Protein AF-A0A973GD58-F1 (afdb_monomer_lite)

pLDDT: mean 82.84, std 9.52, range [48.59, 93.88]

Structure (mmCIF, N/CA/C/O backbone):
data_AF-A0A973GD58-F1
#
_entry.id   AF-A0A973GD58-F1
#
loop_
_atom_site.group_PDB
_atom_site.id
_atom_site.type_symbol
_atom_site.label_atom_id
_atom_site.label_alt_id
_atom_site.label_comp_id
_atom_site.label_asym_id
_atom_site.label_entity_id
_atom_site.label_seq_id
_atom_site.pdbx_PDB_ins_code
_atom_site.Cartn_x
_atom_site.Cartn_y
_atom_site.Cartn_z
_atom_site.occupancy
_atom_site.B_iso_or_equiv
_atom_site.auth_seq_id
_atom_site.auth_comp_id
_atom_site.auth_asym_id
_atom_site.auth_atom_id
_atom_site.pdbx_PDB_model_num
ATOM 1 N N . MET A 1 1 ? -18.908 2.432 14.745 1.00 59.00 1 MET A N 1
ATOM 2 C CA . MET A 1 1 ? -19.136 2.450 13.284 1.00 59.00 1 MET A CA 1
ATOM 3 C C . MET A 1 1 ? -18.089 1.595 12.551 1.00 59.00 1 MET A C 1
ATOM 5 O O . MET A 1 1 ? -17.164 2.154 11.977 1.00 59.00 1 MET A O 1
ATOM 9 N N . PRO A 1 2 ? -18.178 0.251 12.579 1.00 66.19 2 PRO A N 1
ATOM 10 C CA . PRO A 1 2 ? -17.262 -0.624 11.829 1.00 66.19 2 PRO A CA 1
ATOM 11 C C . PRO A 1 2 ? -17.511 -0.547 10.313 1.00 66.19 2 PRO A C 1
ATOM 13 O O . PRO A 1 2 ? -16.586 -0.317 9.545 1.00 66.19 2 PRO A O 1
ATOM 16 N N . ALA A 1 3 ? -18.786 -0.570 9.908 1.00 76.50 3 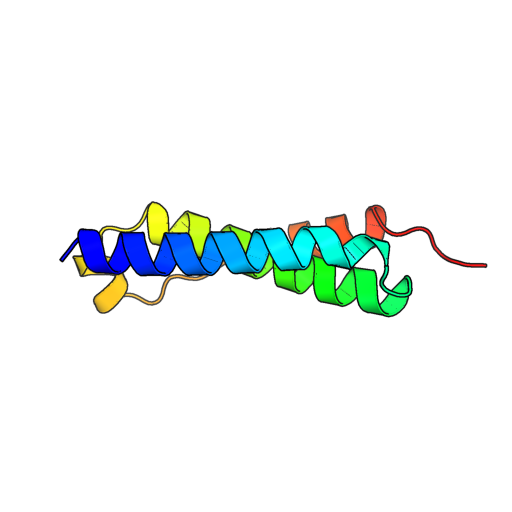ALA A N 1
ATOM 17 C CA . ALA A 1 3 ? -19.201 -0.604 8.504 1.00 76.50 3 ALA A CA 1
ATOM 18 C C . ALA A 1 3 ? -18.690 0.577 7.652 1.00 76.50 3 ALA A C 1
ATOM 20 O O . ALA A 1 3 ? -18.386 0.399 6.479 1.00 76.50 3 ALA A O 1
ATOM 21 N N . GLN A 1 4 ? -18.552 1.778 8.230 1.00 85.06 4 GLN A N 1
ATOM 22 C CA . GLN A 1 4 ? -18.012 2.940 7.508 1.00 85.06 4 GLN A CA 1
ATOM 23 C C . GLN A 1 4 ? -16.502 2.819 7.253 1.00 85.06 4 GLN A C 1
ATOM 25 O O . GLN A 1 4 ? -16.034 3.195 6.181 1.00 85.06 4 GLN A O 1
ATOM 30 N N . LYS A 1 5 ? -15.744 2.274 8.219 1.00 86.44 5 LYS A N 1
ATOM 31 C CA . LYS A 1 5 ? -14.310 1.987 8.049 1.00 86.44 5 LYS A CA 1
ATOM 32 C C . LYS A 1 5 ? -14.114 0.974 6.926 1.00 86.44 5 LYS A C 1
ATOM 34 O O . LYS A 1 5 ? -13.261 1.163 6.066 1.00 86.44 5 LYS A O 1
ATOM 39 N N . ASP A 1 6 ? -14.923 -0.078 6.948 1.00 88.50 6 ASP A N 1
ATOM 40 C CA . ASP A 1 6 ? -14.804 -1.196 6.020 1.00 88.50 6 ASP A CA 1
ATOM 41 C C . ASP A 1 6 ? -15.194 -0.784 4.595 1.00 88.50 6 ASP A C 1
ATOM 43 O O . ASP A 1 6 ? -14.492 -1.135 3.651 1.00 88.50 6 ASP A O 1
ATOM 47 N N . ALA A 1 7 ? -16.231 0.047 4.433 1.00 90.69 7 ALA A N 1
ATOM 48 C CA . ALA A 1 7 ? -16.591 0.627 3.138 1.00 90.69 7 ALA A CA 1
ATOM 49 C C . ALA A 1 7 ? -15.466 1.504 2.559 1.00 90.69 7 ALA A C 1
ATOM 51 O O . ALA A 1 7 ? -15.108 1.353 1.395 1.00 90.69 7 ALA A O 1
ATOM 52 N N . ALA A 1 8 ? -14.856 2.369 3.378 1.00 89.50 8 ALA A N 1
ATOM 53 C CA . ALA A 1 8 ? -13.728 3.191 2.939 1.00 89.50 8 ALA A CA 1
ATOM 54 C C . ALA A 1 8 ? -12.494 2.341 2.585 1.00 89.50 8 ALA A C 1
ATOM 56 O O . ALA A 1 8 ? -11.796 2.625 1.616 1.00 89.50 8 ALA A O 1
ATOM 57 N N . LEU A 1 9 ? -12.223 1.273 3.345 1.00 92.25 9 LEU A N 1
ATOM 58 C CA . LEU A 1 9 ? -11.155 0.326 3.019 1.00 92.25 9 LEU A CA 1
ATOM 59 C C . LEU A 1 9 ? -11.430 -0.410 1.707 1.00 92.25 9 LEU A C 1
ATOM 61 O O . LEU A 1 9 ? -10.498 -0.597 0.931 1.00 92.25 9 LEU A O 1
ATOM 65 N N . ALA A 1 10 ? -12.675 -0.811 1.448 1.00 92.25 10 ALA A N 1
ATOM 66 C CA . ALA A 1 10 ? -13.052 -1.459 0.197 1.00 92.25 10 ALA A CA 1
ATOM 67 C C . ALA A 1 10 ? -12.812 -0.540 -1.011 1.00 92.25 10 ALA A C 1
ATOM 69 O O . ALA A 1 10 ? -12.226 -0.984 -1.996 1.00 92.25 10 ALA A O 1
ATOM 70 N N . ASP A 1 11 ? -13.172 0.738 -0.895 1.00 92.75 11 ASP A N 1
ATOM 71 C CA . ASP A 1 11 ? -12.944 1.750 -1.932 1.00 92.75 11 ASP A CA 1
ATOM 72 C C . ASP A 1 11 ? -11.440 1.950 -2.202 1.00 92.75 11 ASP A C 1
ATOM 74 O O . ASP A 1 11 ? -10.959 1.786 -3.322 1.00 92.75 11 ASP A O 1
ATOM 78 N N . ILE A 1 12 ? -10.645 2.117 -1.137 1.00 92.06 12 ILE A N 1
ATOM 79 C CA . ILE A 1 12 ? -9.177 2.203 -1.233 1.00 92.06 12 ILE A CA 1
ATOM 80 C C . ILE A 1 12 ? -8.583 0.956 -1.905 1.00 92.06 12 ILE A C 1
ATOM 82 O O . ILE A 1 12 ? -7.628 1.051 -2.678 1.00 92.06 12 ILE A O 1
ATOM 86 N N . ARG A 1 13 ? -9.097 -0.242 -1.600 1.00 92.44 13 ARG A N 1
ATOM 87 C CA . ARG A 1 13 ? -8.624 -1.491 -2.217 1.00 92.44 13 ARG A CA 1
ATOM 88 C C . ARG A 1 13 ? -8.976 -1.556 -3.702 1.00 92.44 13 ARG A C 1
ATOM 90 O O . ARG A 1 13 ? -8.152 -2.058 -4.467 1.00 92.44 13 ARG A O 1
ATOM 97 N N . ALA A 1 14 ? -10.143 -1.054 -4.099 1.00 93.88 14 ALA A N 1
ATOM 98 C CA . ALA A 1 14 ? -10.537 -0.963 -5.500 1.00 93.88 14 ALA A CA 1
ATOM 99 C C . ALA A 1 14 ? -9.600 -0.021 -6.274 1.00 93.88 14 ALA A C 1
ATOM 101 O O . ALA A 1 14 ? -9.038 -0.427 -7.292 1.00 93.88 14 ALA A O 1
ATOM 102 N N . ASP A 1 15 ? -9.319 1.167 -5.737 1.00 91.69 15 ASP A N 1
ATOM 103 C CA . ASP A 1 15 ? -8.378 2.119 -6.340 1.00 91.69 15 ASP A CA 1
ATOM 104 C C . ASP A 1 15 ? -6.963 1.544 -6.462 1.00 91.69 15 ASP A C 1
ATOM 106 O O . ASP A 1 15 ? -6.301 1.669 -7.496 1.00 91.69 15 ASP A O 1
ATOM 110 N N . LEU A 1 16 ? -6.492 0.861 -5.415 1.00 91.81 16 LEU A N 1
ATOM 111 C CA . LEU A 1 16 ? -5.205 0.171 -5.435 1.00 91.81 16 LEU A CA 1
ATOM 112 C C . LEU A 1 16 ? -5.174 -0.909 -6.523 1.00 91.81 16 LEU A C 1
ATOM 114 O O . LEU A 1 16 ? -4.174 -1.034 -7.229 1.00 91.81 16 LEU A O 1
ATOM 118 N N . HIS A 1 17 ? -6.254 -1.670 -6.695 1.00 92.88 17 HIS A N 1
ATOM 119 C CA . HIS A 1 17 ? -6.333 -2.666 -7.756 1.00 92.88 17 HIS A CA 1
ATOM 120 C C . HIS A 1 17 ? -6.214 -2.024 -9.144 1.00 92.88 17 HIS A C 1
ATOM 122 O O . HIS A 1 17 ? -5.389 -2.463 -9.943 1.00 92.88 17 HIS A O 1
ATOM 128 N N . VAL A 1 18 ? -6.949 -0.939 -9.400 1.00 92.44 18 VAL A N 1
ATOM 129 C CA . VAL A 1 18 ? -6.859 -0.184 -10.660 1.00 92.44 18 VAL A CA 1
ATOM 130 C C . VAL A 1 18 ? -5.437 0.336 -10.890 1.00 92.44 18 VAL A C 1
ATOM 132 O O . VAL A 1 18 ? -4.877 0.156 -11.972 1.00 92.44 18 VAL A O 1
ATOM 135 N N . ALA A 1 19 ? -4.804 0.911 -9.865 1.00 87.62 19 ALA A N 1
ATOM 136 C CA . ALA A 1 19 ? -3.425 1.383 -9.957 1.00 87.62 19 ALA A CA 1
ATOM 137 C C . ALA A 1 19 ? -2.439 0.248 -10.284 1.00 87.62 19 ALA A C 1
ATOM 139 O O . ALA A 1 19 ? -1.525 0.437 -11.086 1.00 87.62 19 ALA A O 1
ATOM 140 N N . ALA A 1 20 ? -2.627 -0.939 -9.699 1.00 89.56 20 ALA A N 1
ATOM 141 C CA . ALA A 1 20 ? -1.781 -2.100 -9.961 1.00 89.56 20 ALA A CA 1
ATOM 142 C C . ALA A 1 20 ? -1.868 -2.575 -11.419 1.00 89.56 20 ALA A C 1
ATOM 144 O O . ALA A 1 20 ? -0.852 -2.998 -11.971 1.00 89.56 20 ALA A O 1
ATOM 145 N N . LEU A 1 21 ? -3.047 -2.468 -12.039 1.00 93.00 21 LEU A N 1
ATOM 146 C CA . LEU A 1 21 ? -3.251 -2.796 -13.451 1.00 93.00 21 LEU A CA 1
ATOM 147 C C . LEU A 1 21 ? -2.566 -1.796 -14.390 1.00 93.00 21 LEU A C 1
ATOM 149 O O . LEU A 1 21 ? -2.081 -2.206 -15.435 1.00 93.00 21 LEU A O 1
ATOM 153 N N . ALA A 1 22 ? -2.477 -0.519 -14.007 1.00 90.56 22 ALA A N 1
ATOM 154 C CA . ALA A 1 22 ? -1.845 0.528 -14.816 1.00 90.56 22 ALA A CA 1
ATOM 155 C C . ALA A 1 22 ? -0.309 0.584 -14.684 1.00 90.56 22 ALA A C 1
ATOM 157 O O . ALA A 1 22 ? 0.375 1.141 -15.541 1.00 90.56 22 ALA A O 1
ATOM 158 N N . LEU A 1 23 ? 0.269 0.030 -13.608 1.00 88.75 23 LEU A N 1
ATOM 159 C CA . LEU A 1 23 ? 1.720 0.062 -13.360 1.00 88.75 23 LEU A CA 1
ATOM 160 C C . LEU A 1 23 ? 2.576 -0.476 -14.531 1.00 88.75 23 LEU A C 1
ATOM 162 O O . LEU A 1 23 ? 3.584 0.167 -14.841 1.00 88.75 23 LEU A O 1
ATOM 166 N N . PRO A 1 24 ? 2.248 -1.613 -15.179 1.00 90.12 24 PRO A N 1
ATOM 167 C CA . PRO A 1 24 ? 3.032 -2.146 -16.295 1.00 90.12 24 PRO A CA 1
ATOM 168 C C . PRO A 1 24 ? 3.134 -1.201 -17.497 1.00 90.12 24 PRO A C 1
ATOM 170 O O . PRO A 1 24 ? 4.146 -1.242 -18.191 1.00 90.12 24 PRO A O 1
ATOM 173 N N . ASP A 1 25 ? 2.154 -0.318 -17.696 1.00 92.06 25 ASP A N 1
ATOM 174 C CA . ASP A 1 25 ? 2.100 0.596 -18.844 1.00 92.06 25 ASP A CA 1
ATOM 175 C C . ASP A 1 25 ? 2.930 1.872 -18.629 1.00 92.06 25 ASP A C 1
ATOM 177 O O . ASP A 1 25 ? 3.206 2.624 -19.563 1.00 92.06 25 ASP A O 1
ATOM 181 N N . LEU A 1 26 ? 3.373 2.130 -17.394 1.00 88.06 26 LEU A N 1
ATOM 182 C CA . LEU A 1 26 ? 4.169 3.313 -17.071 1.00 88.06 26 LEU A CA 1
ATOM 183 C C . LEU A 1 26 ? 5.625 3.165 -17.533 1.00 88.06 26 LEU A C 1
ATOM 185 O O . LEU A 1 26 ? 6.198 2.091 -17.354 1.00 88.06 26 LEU A O 1
ATOM 189 N N . PRO A 1 27 ? 6.296 4.242 -17.982 1.00 89.31 27 PRO A N 1
ATOM 190 C CA . PRO A 1 27 ? 7.744 4.242 -18.206 1.00 89.31 27 PRO A CA 1
ATOM 191 C C . PRO A 1 27 ? 8.519 3.813 -16.952 1.00 89.31 27 PRO A C 1
ATOM 193 O O . PRO A 1 27 ? 8.123 4.154 -15.834 1.00 89.31 27 PRO A O 1
ATOM 196 N N . ALA A 1 28 ? 9.659 3.128 -17.099 1.00 83.62 28 ALA A N 1
ATOM 197 C CA . ALA A 1 28 ? 10.382 2.512 -15.978 1.00 83.62 28 ALA A CA 1
ATOM 198 C C . ALA A 1 28 ? 10.730 3.465 -14.813 1.00 83.62 28 ALA A C 1
ATOM 200 O O . ALA A 1 28 ? 10.789 3.041 -13.656 1.00 83.62 28 ALA A O 1
ATOM 201 N N . GLY A 1 29 ? 10.989 4.748 -15.085 1.00 83.06 29 GLY A N 1
ATOM 202 C CA . GLY A 1 29 ? 11.225 5.757 -14.044 1.00 83.06 29 GLY A CA 1
ATOM 203 C C . GLY A 1 29 ? 9.970 6.049 -13.213 1.00 83.06 29 GLY A C 1
ATOM 204 O O . GLY A 1 29 ? 9.999 5.960 -11.984 1.00 83.06 29 GLY A O 1
ATOM 205 N N . ALA A 1 30 ? 8.852 6.323 -13.889 1.00 86.31 30 ALA A N 1
ATOM 206 C CA . ALA A 1 30 ? 7.561 6.579 -13.254 1.00 86.31 30 ALA A CA 1
ATOM 207 C C . ALA A 1 30 ? 7.026 5.325 -12.547 1.00 86.31 30 ALA A C 1
ATOM 209 O O . ALA A 1 30 ? 6.592 5.399 -11.399 1.00 86.31 30 ALA A O 1
ATOM 210 N N . ARG A 1 31 ? 7.153 4.153 -13.183 1.00 88.75 31 ARG A N 1
ATOM 211 C CA . ARG A 1 31 ? 6.733 2.853 -12.642 1.00 88.75 31 ARG A CA 1
ATOM 212 C C . ARG A 1 31 ? 7.350 2.562 -11.277 1.00 88.75 31 ARG A C 1
ATOM 214 O O . ARG A 1 31 ? 6.654 2.094 -10.380 1.00 88.75 31 ARG A O 1
ATOM 221 N N . ARG A 1 32 ? 8.633 2.893 -11.085 1.00 84.81 32 ARG A N 1
ATOM 222 C CA . ARG A 1 32 ? 9.315 2.757 -9.787 1.00 84.81 32 ARG A CA 1
ATOM 223 C C . ARG A 1 32 ? 8.670 3.633 -8.723 1.00 84.81 32 ARG A C 1
ATOM 225 O O . ARG A 1 32 ? 8.263 3.116 -7.688 1.00 84.81 32 ARG A O 1
ATOM 232 N N . ALA A 1 33 ? 8.561 4.937 -8.972 1.00 85.25 33 ALA A N 1
ATOM 233 C CA . ALA A 1 33 ? 8.021 5.883 -7.996 1.00 85.25 33 ALA A CA 1
ATOM 234 C C . ALA A 1 33 ? 6.562 5.561 -7.630 1.00 85.25 33 ALA A C 1
ATOM 236 O O . ALA A 1 33 ? 6.221 5.488 -6.447 1.00 85.25 33 ALA A O 1
ATOM 237 N N . VAL A 1 34 ? 5.725 5.288 -8.635 1.00 89.06 34 VAL A N 1
ATOM 238 C CA . VAL A 1 34 ? 4.319 4.918 -8.429 1.00 89.06 34 VAL A CA 1
ATOM 239 C C . VAL A 1 34 ? 4.212 3.562 -7.730 1.00 89.06 34 VAL A C 1
ATOM 241 O O . VAL A 1 34 ? 3.408 3.421 -6.815 1.00 89.06 34 VAL A O 1
ATOM 244 N N . GLY A 1 35 ? 5.072 2.593 -8.056 1.00 88.12 35 GLY A N 1
ATOM 245 C CA . GLY A 1 35 ? 5.135 1.305 -7.362 1.00 88.12 35 GLY A CA 1
ATOM 246 C C . GLY A 1 35 ? 5.470 1.436 -5.871 1.00 88.12 35 GLY A C 1
ATOM 247 O O . GLY A 1 35 ? 4.879 0.741 -5.043 1.00 88.12 35 GLY A O 1
ATOM 248 N N . VAL A 1 36 ? 6.362 2.366 -5.500 1.00 86.25 36 VAL A N 1
ATOM 249 C CA . VAL A 1 36 ? 6.635 2.685 -4.086 1.00 86.25 36 VAL A CA 1
ATOM 250 C C . VAL A 1 36 ? 5.405 3.282 -3.411 1.00 86.25 36 VAL A C 1
ATOM 252 O O . VAL A 1 36 ? 5.037 2.836 -2.324 1.00 86.25 36 VAL A O 1
ATOM 255 N N . ALA A 1 37 ? 4.761 4.267 -4.042 1.00 87.75 37 ALA A N 1
ATOM 256 C CA . ALA A 1 37 ? 3.555 4.892 -3.504 1.00 87.75 37 ALA A CA 1
ATOM 257 C C . ALA A 1 37 ? 2.432 3.861 -3.306 1.00 87.75 37 ALA A C 1
ATOM 259 O O . ALA A 1 37 ? 1.893 3.751 -2.205 1.00 87.75 37 ALA A O 1
ATOM 260 N N . TYR A 1 38 ? 2.161 3.042 -4.326 1.00 90.06 38 TYR A N 1
ATOM 261 C CA . TYR A 1 38 ? 1.207 1.934 -4.277 1.00 90.06 38 TYR A CA 1
ATOM 262 C C . TYR A 1 38 ? 1.470 1.021 -3.077 1.00 90.06 38 TYR A C 1
ATOM 264 O O . TYR A 1 38 ? 0.581 0.773 -2.263 1.00 90.06 38 TYR A O 1
ATOM 272 N N . ALA A 1 39 ? 2.713 0.565 -2.915 1.00 87.75 39 ALA A N 1
ATOM 273 C CA . ALA A 1 39 ? 3.050 -0.355 -1.842 1.00 87.75 39 ALA A CA 1
ATOM 274 C C . ALA A 1 39 ? 2.912 0.284 -0.447 1.00 87.75 39 ALA A C 1
ATOM 276 O O . ALA A 1 39 ? 2.501 -0.384 0.505 1.00 87.75 39 ALA A O 1
ATOM 277 N N . LEU A 1 40 ? 3.222 1.579 -0.314 1.00 88.75 40 LEU A N 1
ATOM 278 C CA . LEU A 1 40 ? 3.029 2.329 0.929 1.00 88.75 40 LEU A CA 1
ATOM 279 C C . LEU A 1 40 ? 1.549 2.439 1.302 1.00 88.75 40 LEU A C 1
ATOM 281 O O . LEU A 1 40 ? 1.200 2.206 2.462 1.00 88.75 40 LEU A O 1
ATOM 285 N N . PHE A 1 41 ? 0.690 2.771 0.338 1.00 88.44 41 PHE A N 1
ATOM 286 C CA . PHE A 1 41 ? -0.752 2.861 0.559 1.00 88.44 41 PHE A CA 1
ATOM 287 C C . PHE A 1 41 ? -1.371 1.492 0.856 1.00 88.44 41 PHE A C 1
ATOM 289 O O . PHE A 1 41 ? -2.162 1.380 1.791 1.00 88.44 41 PHE A O 1
ATOM 296 N N . ALA A 1 42 ? -0.950 0.435 0.158 1.00 89.62 42 ALA A N 1
ATOM 297 C CA . ALA A 1 42 ? -1.414 -0.928 0.415 1.00 89.62 42 ALA A CA 1
ATOM 298 C C . ALA A 1 42 ? -1.074 -1.413 1.837 1.00 89.62 42 ALA A C 1
ATOM 300 O O . ALA A 1 42 ? -1.911 -2.037 2.499 1.00 89.62 42 ALA A O 1
ATOM 301 N N . GLU A 1 43 ? 0.129 -1.102 2.332 1.00 89.81 43 GLU A N 1
ATOM 302 C CA . GLU A 1 43 ? 0.535 -1.418 3.705 1.00 89.81 43 GLU A CA 1
ATOM 303 C C . GLU A 1 43 ? -0.199 -0.553 4.738 1.00 89.81 43 GLU A C 1
ATOM 305 O O . GLU A 1 43 ? -0.543 -1.042 5.816 1.00 89.81 43 GLU A O 1
ATOM 310 N N . LEU A 1 44 ? -0.462 0.721 4.433 1.00 89.19 44 LEU A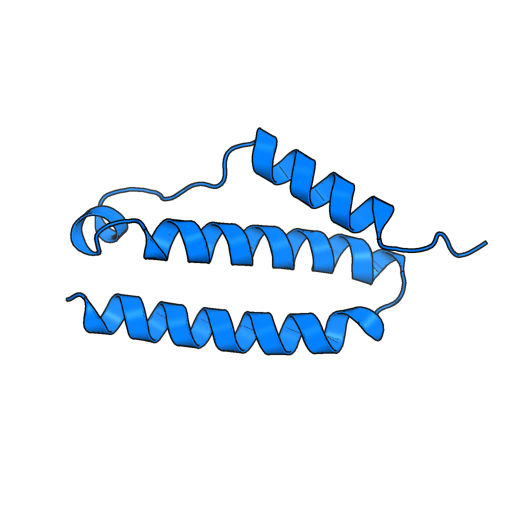 N 1
ATOM 311 C CA . LEU A 1 44 ? -1.255 1.582 5.308 1.00 89.19 44 LEU A CA 1
ATOM 312 C C . LEU A 1 44 ? -2.695 1.065 5.436 1.00 89.19 44 LEU A C 1
ATOM 314 O O . LEU A 1 44 ? -3.179 0.928 6.557 1.00 89.19 44 LEU A O 1
ATOM 318 N N . ALA A 1 45 ? -3.338 0.708 4.320 1.00 90.12 45 ALA A N 1
ATOM 319 C CA . ALA A 1 45 ? -4.681 0.129 4.306 1.00 90.12 45 ALA A CA 1
ATOM 320 C C . ALA A 1 45 ? -4.745 -1.153 5.150 1.00 90.12 45 ALA A C 1
ATOM 322 O O . ALA A 1 45 ? -5.600 -1.277 6.022 1.00 90.12 45 ALA A O 1
ATOM 323 N N . ARG A 1 46 ? -3.764 -2.056 4.991 1.00 89.56 46 ARG A N 1
ATOM 324 C CA . ARG A 1 46 ? -3.651 -3.282 5.803 1.00 89.56 46 ARG A CA 1
ATOM 325 C C . ARG A 1 46 ? -3.533 -2.988 7.302 1.00 89.56 46 ARG A C 1
ATOM 327 O O . ARG A 1 46 ? -4.052 -3.734 8.124 1.00 89.56 46 ARG A O 1
ATOM 334 N N . ARG A 1 47 ? -2.833 -1.921 7.691 1.00 89.06 47 ARG A N 1
ATOM 335 C CA . ARG A 1 47 ? -2.716 -1.536 9.107 1.00 89.06 47 ARG A CA 1
ATOM 336 C C . ARG A 1 47 ? -4.025 -0.988 9.655 1.00 89.06 47 ARG A C 1
ATOM 338 O O . ARG A 1 47 ? -4.408 -1.384 10.744 1.00 89.06 47 ARG A O 1
ATOM 345 N N . ILE A 1 48 ? -4.705 -0.125 8.901 1.00 87.81 48 ILE A N 1
ATOM 346 C CA . ILE A 1 48 ? -6.010 0.440 9.284 1.00 87.81 48 ILE A CA 1
ATOM 347 C C . ILE A 1 48 ? -7.063 -0.670 9.433 1.00 87.81 48 ILE A C 1
ATOM 349 O O . ILE A 1 48 ? -7.896 -0.630 10.337 1.00 87.81 48 ILE A O 1
ATOM 353 N N . GLU A 1 49 ? -7.000 -1.692 8.583 1.00 88.38 49 GLU A N 1
ATOM 354 C CA . GLU A 1 49 ?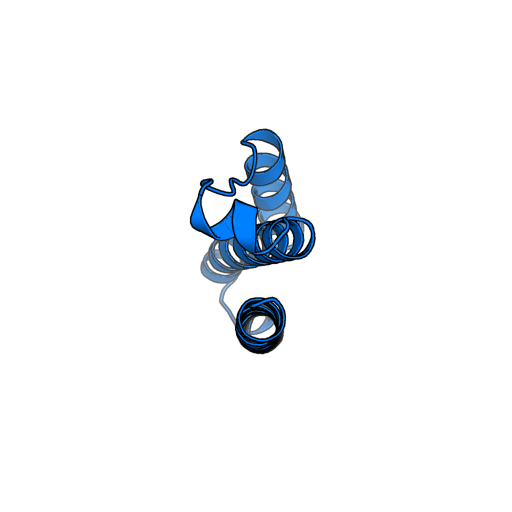 -7.837 -2.890 8.666 1.00 88.38 49 GLU A CA 1
ATOM 355 C C . GLU A 1 49 ? -7.659 -3.617 10.009 1.00 88.38 49 GLU A C 1
ATOM 357 O O . GLU A 1 49 ? -8.649 -3.913 10.678 1.00 88.38 49 GLU A O 1
ATOM 362 N N . LEU A 1 50 ? -6.407 -3.779 10.456 1.00 88.19 50 LEU A N 1
ATOM 363 C CA . LEU A 1 50 ? -6.045 -4.397 11.737 1.00 88.19 50 LEU A CA 1
ATOM 364 C C . LEU A 1 50 ? -6.269 -3.495 12.964 1.00 88.19 50 LEU A C 1
ATOM 366 O O . LEU A 1 50 ? -6.266 -3.994 14.087 1.00 88.19 50 LEU A O 1
ATOM 370 N N . THR A 1 51 ? -6.445 -2.185 12.783 1.00 85.56 51 THR A N 1
ATOM 371 C CA . THR A 1 51 ? -6.727 -1.249 13.880 1.00 85.56 51 THR A CA 1
ATOM 372 C C . THR A 1 51 ? -8.242 -1.165 14.135 1.00 85.56 51 THR A C 1
ATOM 374 O O . THR A 1 51 ? -9.013 -0.951 13.189 1.00 85.56 51 THR A O 1
ATOM 377 N N . PRO A 1 52 ? -8.714 -1.305 15.389 1.00 85.62 52 PRO A N 1
ATOM 378 C CA . PRO A 1 52 ? -10.119 -1.093 15.734 1.00 85.62 52 PRO A CA 1
ATOM 379 C C . PRO A 1 52 ? -10.609 0.286 15.279 1.00 85.62 52 PRO A C 1
ATOM 381 O O . PRO A 1 52 ? -9.890 1.275 15.398 1.00 85.62 52 PRO A O 1
ATOM 384 N N . ALA A 1 53 ? -11.844 0.382 14.777 1.00 82.00 53 ALA A N 1
ATOM 385 C CA . ALA A 1 53 ? -12.367 1.634 14.212 1.00 82.00 53 ALA A CA 1
ATOM 386 C C . ALA A 1 53 ? -12.319 2.816 15.203 1.00 82.00 53 ALA A C 1
ATOM 388 O O . ALA A 1 53 ? -12.055 3.947 14.804 1.00 82.00 53 ALA A O 1
ATOM 389 N N . ASP A 1 54 ? -12.521 2.544 16.494 1.00 81.94 54 ASP A N 1
ATOM 390 C CA . ASP A 1 54 ? -12.459 3.555 17.556 1.00 81.94 54 ASP A CA 1
ATOM 391 C C . ASP A 1 54 ? -11.031 4.097 17.765 1.00 81.94 54 ASP A C 1
ATOM 393 O O . ASP A 1 54 ? -10.831 5.287 18.005 1.00 81.94 54 ASP A O 1
ATOM 397 N N . GLU A 1 55 ? -10.019 3.244 17.579 1.00 81.06 55 GLU A N 1
ATOM 398 C CA . GLU A 1 55 ?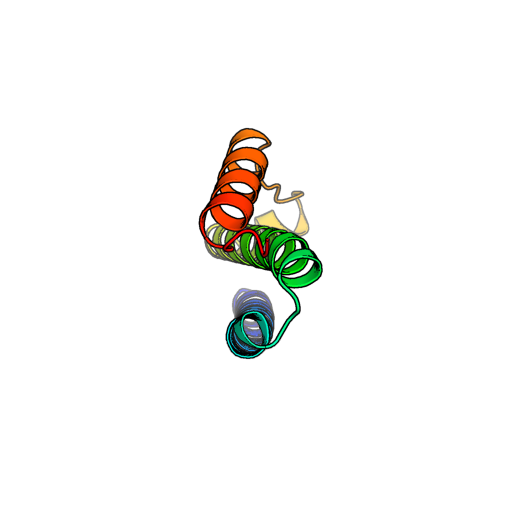 -8.607 3.623 17.652 1.00 81.06 55 GLU A CA 1
ATOM 399 C C . GLU A 1 55 ? -8.130 4.353 16.394 1.00 81.06 55 GLU A C 1
ATOM 401 O O . GLU A 1 55 ? -7.302 5.256 16.503 1.00 81.06 55 GLU A O 1
ATOM 406 N N . VAL A 1 56 ? -8.662 4.028 15.210 1.00 76.19 56 VAL A N 1
ATOM 407 C CA . VAL A 1 56 ? -8.329 4.732 13.954 1.00 76.19 56 VAL A CA 1
ATOM 408 C C . VAL A 1 56 ? -8.690 6.218 14.037 1.00 76.19 56 VAL A C 1
ATOM 410 O O . VAL A 1 56 ? -7.956 7.060 13.528 1.00 76.19 56 VAL A O 1
ATOM 413 N N . LEU A 1 57 ? -9.790 6.553 14.715 1.00 78.25 57 LEU A N 1
ATOM 414 C CA . LEU A 1 57 ? -10.222 7.941 14.907 1.00 78.25 57 LEU A CA 1
ATOM 415 C C . LEU A 1 57 ? -9.357 8.705 15.918 1.00 78.25 57 LEU A C 1
ATOM 417 O O . LEU A 1 57 ? -9.279 9.931 15.859 1.00 78.25 57 LEU A O 1
ATOM 421 N N . ARG A 1 58 ? -8.711 7.997 16.851 1.00 83.19 58 ARG A N 1
ATOM 422 C CA . ARG A 1 58 ? -7.953 8.597 17.963 1.00 83.19 58 ARG A CA 1
ATOM 423 C C . ARG A 1 58 ? -6.443 8.544 17.776 1.00 83.19 58 ARG A C 1
ATOM 425 O O . ARG A 1 58 ? -5.717 9.254 18.467 1.00 83.19 58 ARG A O 1
ATOM 432 N N . THR A 1 59 ? -5.952 7.705 16.870 1.00 82.00 59 THR A N 1
ATOM 433 C CA . THR A 1 59 ? -4.523 7.444 16.707 1.00 82.00 59 THR A CA 1
ATOM 434 C C . THR A 1 59 ? -4.093 7.586 15.255 1.00 82.00 59 THR A C 1
ATOM 436 O O . THR A 1 59 ? -4.788 7.216 14.312 1.00 82.00 59 THR A O 1
ATOM 439 N N . ARG A 1 60 ? -2.887 8.125 15.053 1.00 84.69 60 ARG A N 1
ATOM 440 C CA . ARG A 1 60 ? -2.303 8.214 13.716 1.00 84.69 60 ARG A CA 1
ATOM 441 C C . ARG A 1 60 ? -1.655 6.881 13.352 1.00 84.69 60 ARG A C 1
ATOM 443 O O . ARG A 1 60 ? -0.525 6.620 13.767 1.00 84.69 60 ARG A O 1
ATOM 450 N N . VAL A 1 61 ? -2.322 6.083 12.522 1.00 81.44 61 VAL A N 1
ATOM 451 C CA . VAL A 1 61 ? -1.742 4.860 11.946 1.00 81.44 61 VAL A CA 1
ATOM 452 C C . VAL A 1 61 ? -0.573 5.238 11.028 1.00 81.44 61 VAL A C 1
ATOM 454 O O . VAL A 1 61 ? -0.709 6.058 10.119 1.00 81.44 61 VAL A O 1
ATOM 457 N N . ARG A 1 62 ? 0.615 4.675 11.278 1.00 83.38 62 ARG A N 1
ATOM 458 C CA . ARG A 1 62 ? 1.836 4.964 10.507 1.00 83.38 62 ARG A CA 1
ATOM 459 C C . ARG A 1 62 ? 2.439 3.695 9.922 1.00 83.38 62 ARG A C 1
ATOM 461 O O . ARG A 1 62 ? 2.398 2.623 10.526 1.00 83.38 62 ARG A O 1
ATOM 468 N N . VAL A 1 63 ? 3.091 3.862 8.773 1.00 74.00 63 VAL A N 1
ATOM 469 C CA . VAL A 1 63 ? 4.016 2.874 8.206 1.00 74.00 63 VAL A CA 1
ATOM 470 C C . VAL A 1 63 ? 5.423 3.124 8.793 1.00 74.00 63 VAL A C 1
ATOM 472 O O . VAL A 1 63 ? 5.960 4.219 8.597 1.00 74.00 63 VAL A O 1
ATOM 475 N N . PRO A 1 64 ? 6.030 2.164 9.519 1.00 81.00 64 PRO A N 1
ATOM 476 C CA . PRO A 1 64 ? 7.365 2.253 10.095 1.00 81.00 64 PRO A CA 1
ATOM 477 C C . PRO A 1 64 ? 8.420 2.450 9.014 1.00 81.00 64 PRO A C 1
ATOM 479 O O . PRO A 1 64 ? 8.303 1.896 7.919 1.00 81.00 64 PRO A O 1
ATOM 482 N N . GLY A 1 65 ? 9.482 3.190 9.341 1.00 73.31 65 GLY A N 1
ATOM 483 C CA . GLY A 1 65 ? 10.550 3.533 8.395 1.00 73.31 65 GLY A CA 1
ATOM 484 C C . GLY A 1 65 ? 11.160 2.314 7.698 1.00 73.31 65 GLY A C 1
ATOM 485 O O . GLY A 1 65 ? 11.303 2.317 6.481 1.00 73.31 65 GLY A O 1
ATOM 486 N N . VAL A 1 66 ? 11.400 1.226 8.437 1.00 70.81 66 VAL A N 1
ATOM 487 C CA . VAL A 1 66 ? 11.940 -0.035 7.891 1.00 70.81 66 VAL A CA 1
ATOM 488 C C . VAL A 1 66 ? 11.053 -0.654 6.807 1.00 70.81 66 VAL A C 1
ATOM 490 O O . VAL A 1 66 ? 11.555 -1.239 5.849 1.00 70.81 66 VAL A O 1
ATOM 493 N N . VAL A 1 67 ? 9.731 -0.492 6.918 1.00 77.25 67 VAL A N 1
ATOM 494 C CA . VAL A 1 67 ? 8.790 -0.986 5.908 1.00 77.25 67 VAL A CA 1
ATOM 495 C C . VAL A 1 67 ? 8.828 -0.085 4.680 1.00 77.25 67 VAL A C 1
ATOM 497 O O . VAL A 1 67 ? 8.892 -0.594 3.567 1.00 77.25 67 VAL A O 1
ATOM 500 N N . LYS A 1 68 ? 8.913 1.239 4.863 1.00 73.81 68 LYS A N 1
ATOM 501 C CA . LYS A 1 68 ? 9.080 2.180 3.743 1.00 73.81 68 LYS A CA 1
ATOM 502 C C . LYS A 1 68 ? 10.338 1.881 2.922 1.00 73.81 68 LYS A C 1
ATOM 504 O O . LYS A 1 68 ? 10.270 1.857 1.698 1.00 73.81 68 LYS A O 1
ATOM 509 N N . VAL A 1 69 ? 11.458 1.595 3.592 1.00 77.00 69 VAL A N 1
ATOM 510 C CA . VAL A 1 69 ? 12.734 1.247 2.939 1.00 77.00 69 VAL A CA 1
ATOM 511 C C . VAL A 1 69 ? 12.619 -0.061 2.154 1.00 77.00 69 VAL A C 1
ATOM 513 O O . VAL A 1 69 ? 13.035 -0.123 0.999 1.00 77.00 69 VAL A O 1
ATOM 516 N N . ARG A 1 70 ? 12.002 -1.097 2.736 1.00 80.38 70 ARG A N 1
ATOM 517 C CA . ARG A 1 70 ? 11.793 -2.383 2.051 1.00 80.38 70 ARG A CA 1
ATOM 518 C C . ARG A 1 70 ? 10.935 -2.233 0.793 1.00 80.38 70 ARG A C 1
ATOM 520 O O . ARG A 1 70 ? 11.257 -2.822 -0.235 1.00 80.38 70 ARG A O 1
ATOM 527 N N . LEU A 1 71 ? 9.864 -1.445 0.871 1.00 78.00 71 LEU A N 1
ATOM 528 C CA . LEU A 1 71 ? 8.968 -1.195 -0.258 1.00 78.00 71 LEU A CA 1
ATOM 529 C C . LEU A 1 71 ? 9.669 -0.415 -1.378 1.00 78.00 71 LEU A C 1
ATOM 531 O O . LEU A 1 71 ? 9.535 -0.771 -2.548 1.00 78.00 71 LEU A O 1
ATOM 535 N N . ALA A 1 72 ? 10.488 0.578 -1.017 1.00 75.38 72 ALA A N 1
ATOM 536 C CA . ALA A 1 72 ? 11.333 1.294 -1.969 1.00 75.38 72 ALA A CA 1
ATOM 537 C C . ALA A 1 72 ? 12.312 0.355 -2.694 1.00 75.38 72 ALA A C 1
ATOM 539 O O . ALA A 1 72 ? 12.394 0.371 -3.922 1.00 75.38 72 ALA A O 1
ATOM 540 N N . ALA A 1 73 ? 12.996 -0.518 -1.948 1.00 74.75 73 ALA A N 1
ATOM 541 C CA . ALA A 1 73 ? 13.924 -1.491 -2.517 1.00 74.75 73 ALA A CA 1
ATOM 542 C C . ALA A 1 73 ? 13.228 -2.470 -3.481 1.00 74.75 73 ALA A C 1
ATOM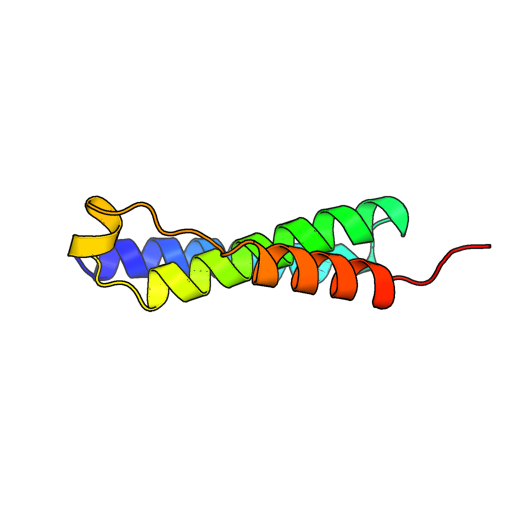 544 O O . ALA A 1 73 ? 13.739 -2.723 -4.570 1.00 74.75 73 ALA A O 1
ATOM 545 N N . GLN A 1 74 ? 12.041 -2.980 -3.132 1.00 76.75 74 GLN A N 1
ATOM 546 C CA . GLN A 1 74 ? 11.287 -3.891 -4.002 1.00 76.75 74 GLN A CA 1
ATOM 547 C C . GLN A 1 74 ? 10.857 -3.241 -5.321 1.00 76.75 74 GLN A C 1
ATOM 549 O O . GLN A 1 74 ? 10.965 -3.878 -6.368 1.00 76.75 74 GLN A O 1
ATOM 554 N N . ALA A 1 75 ? 10.400 -1.986 -5.297 1.00 75.12 75 ALA A N 1
ATOM 555 C CA . ALA A 1 75 ? 10.009 -1.281 -6.518 1.00 75.12 75 ALA A CA 1
ATOM 556 C C . ALA A 1 75 ? 11.209 -1.056 -7.452 1.00 75.12 75 ALA A C 1
ATOM 558 O O . ALA A 1 75 ? 11.104 -1.246 -8.663 1.00 75.12 75 ALA A O 1
ATOM 559 N N . VAL A 1 76 ? 12.373 -0.715 -6.890 1.00 74.44 76 VAL A N 1
ATOM 560 C CA . VAL A 1 76 ? 13.613 -0.546 -7.660 1.00 74.44 76 VAL A CA 1
ATOM 561 C C . VAL A 1 76 ? 14.087 -1.871 -8.263 1.00 74.44 76 VAL A C 1
ATOM 563 O O . VAL A 1 76 ? 14.490 -1.883 -9.420 1.00 74.44 76 VAL A O 1
ATOM 566 N N . LEU A 1 77 ? 14.011 -2.979 -7.519 1.00 75.62 77 LEU A N 1
ATOM 567 C CA . LEU A 1 77 ? 14.468 -4.296 -7.982 1.00 75.62 77 LEU A CA 1
ATOM 568 C C . LEU A 1 77 ? 13.548 -4.933 -9.035 1.00 75.62 77 LEU A C 1
ATOM 570 O O . LEU A 1 77 ? 14.028 -5.674 -9.885 1.00 75.62 77 LEU A O 1
ATOM 574 N N . ARG A 1 78 ? 12.237 -4.662 -8.993 1.00 70.81 78 ARG A N 1
ATOM 575 C CA . ARG A 1 78 ? 11.255 -5.228 -9.939 1.00 70.81 78 ARG A CA 1
ATOM 576 C C . ARG A 1 78 ? 11.157 -4.481 -11.268 1.00 70.81 78 ARG A C 1
ATOM 578 O O . ARG A 1 78 ? 10.458 -4.949 -12.161 1.00 70.81 78 ARG A O 1
ATOM 585 N N . THR A 1 79 ? 11.821 -3.334 -11.405 1.00 62.25 79 THR A N 1
ATOM 586 C CA . THR A 1 79 ? 11.750 -2.528 -12.626 1.00 62.25 79 THR A CA 1
ATOM 587 C C . THR A 1 79 ? 13.069 -2.642 -13.389 1.00 62.25 79 THR A C 1
ATOM 589 O O . THR A 1 79 ? 14.088 -2.174 -12.871 1.00 62.25 79 THR A O 1
ATOM 592 N N . PRO A 1 80 ? 13.091 -3.253 -14.590 1.00 59.00 80 PRO A N 1
ATOM 593 C CA . PRO A 1 80 ? 14.296 -3.325 -15.406 1.00 59.00 80 PRO A CA 1
ATOM 594 C C . PRO A 1 80 ? 14.863 -1.925 -15.658 1.00 59.00 80 PRO A C 1
ATOM 596 O O . PRO A 1 80 ? 14.121 -0.958 -15.855 1.00 59.00 80 PRO A O 1
ATOM 599 N N . ARG A 1 81 ? 16.191 -1.806 -15.614 1.00 57.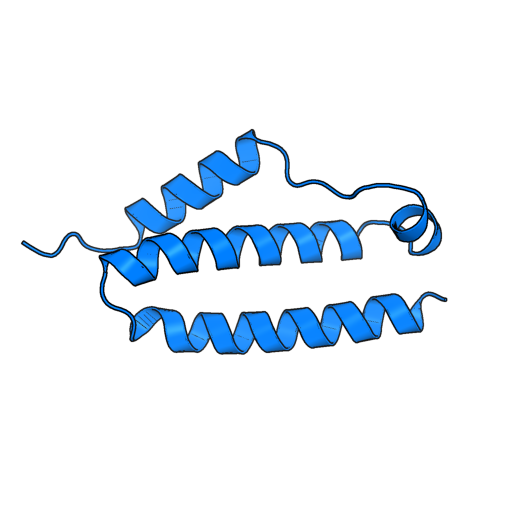50 81 ARG A N 1
ATOM 600 C CA . ARG A 1 81 ? 16.888 -0.603 -16.068 1.00 57.50 81 ARG A CA 1
ATOM 601 C C . ARG A 1 81 ? 16.880 -0.636 -17.591 1.00 57.50 81 ARG A C 1
ATOM 603 O O . ARG A 1 81 ? 17.481 -1.531 -18.168 1.00 57.50 81 ARG A O 1
ATOM 610 N N . GLU A 1 82 ? 16.191 0.307 -18.212 1.00 59.50 82 GLU A N 1
ATOM 611 C CA . GLU A 1 82 ? 16.319 0.540 -19.651 1.00 59.50 82 GLU A CA 1
ATOM 612 C C . GLU A 1 82 ? 17.744 1.079 -19.884 1.00 59.50 82 GLU A C 1
ATOM 614 O O . GLU A 1 82 ? 18.163 2.014 -19.191 1.00 59.50 82 GLU A O 1
ATOM 619 N N . HIS A 1 83 ? 18.523 0.377 -20.716 1.00 48.59 83 HIS A N 1
ATOM 620 C CA . HIS A 1 83 ? 19.830 0.803 -21.232 1.00 48.59 83 HIS A CA 1
ATOM 621 C C . HIS A 1 83 ? 19.619 1.536 -22.550 1.00 48.59 83 HIS A C 1
ATOM 623 O O . HIS A 1 83 ? 18.824 1.014 -23.364 1.00 48.59 83 HIS A O 1
#

Secondary structure (DSSP, 8-state):
-HHHHHHHHHHHHHHHHHHHHHGGGS-HHHHHHHHHHHHHHHHHHHHHHHS-HHHHHHS-----HHHHHHHHHHHHHHS----

Radius of gyration: 14.8 Å; chains: 1; bounding box: 39×14×39 Å

Sequence (83 aa):
MPAQKDAALADIRADLHVAALALPDLPAGARRAVGVAYALFAELARRIELTPADEVLRTRVRVPGVVKVRLAAQAVLRTPREH

Foldseek 3Di:
DVVVLVVVLVVLVVVLVVLVVCLVVDDLVVSLVSQLVSQQSVVQSVQSVVDDPVVVVVDDRDDDPVSSVVSSVVSNVPRDDDD